Protein AF-A0A060YUI9-F1 (afdb_monomer)

Mean predicted aligned error: 8.65 Å

Radius of gyration: 22.67 Å; Cα contacts (8 Å, |Δi|>4): 194; chains: 1; bounding box: 74×32×73 Å

Foldseek 3Di:
DPPPVVVVVVVVVVVQVVDDADCDFAAEEEADPVRRVVLVVVCVVVVGGHHYYDYAEADLVSLVVLLVCVVVPVLRSEYQHAPHHYDPVNVVSCVVSVRYYFYDPDSVSSVVVSVVSSVVVVVVVVVVVVVVVVVVVVPPDDDPDPDPDDD

InterPro domains:
  IPR015760 Translation initiation factor IF- 2 [PTHR43381] (8-130)
  IPR023115 Translation initiation factor IF- 2, domain 3 [PF11987] (10-114)
  IPR036925 Translation initiation factor IF-2, domain 3 superfamily [G3DSA:3.40.50.10050] (18-122)
  IPR036925 Translation initiation factor IF-2, domain 3 superfamily [SSF52156] (9-128)

Organism: Oncorhynchus mykiss (NCBI:txid8022)

Nearest PDB structures (foldseek):
  8pj5-assembly1_0  TM=8.558E-01  e=1.266E-19  Homo sapiens
  4n3s-assembly1_A  TM=8.940E-01  e=2.303E-14  Saccharomyces cerevisiae S288C
  3wbk-assembly1_A  TM=8.991E-01  e=5.051E-14  Saccharomyces cerevisiae S288C
  4ncl-assembly1_A  TM=8.949E-01  e=4.104E-13  Thermochaetoides thermophila DSM 1495
  4ncf-assembly2_B  TM=8.949E-01  e=1.537E-13  Saccharomyces cerevisiae S288C

Secondary structure (DSSP, 8-state):
---HHHHHHHHHHHHHHHSPPPSS-EEEEESSHHHHHHHHHHHHHTT--EEEEEESSB-HHHHHHHHTHHHH-GGG-EEEEES-PBPHHHHHHHHHHTPEEEEESSHHHHHHHHHHHHHHHHHHHHHHHHHHHHHHHHT--SSSS--S---

Structure (mmCIF, N/CA/C/O backbone):
data_AF-A0A060YUI9-F1
#
_entry.id   AF-A0A060YUI9-F1
#
loop_
_atom_site.group_PDB
_atom_site.id
_atom_site.type_symbol
_atom_site.label_atom_id
_atom_site.label_alt_id
_atom_site.label_comp_id
_atom_site.label_asym_id
_atom_site.label_entity_id
_atom_site.label_seq_id
_atom_site.pdbx_PDB_ins_code
_atom_site.Cartn_x
_atom_site.Cartn_y
_atom_site.Cartn_z
_atom_site.occupancy
_atom_site.B_iso_or_equiv
_atom_site.auth_seq_id
_atom_site.auth_comp_id
_atom_site.auth_asym_id
_atom_site.auth_atom_id
_atom_site.pdbx_PDB_model_num
AT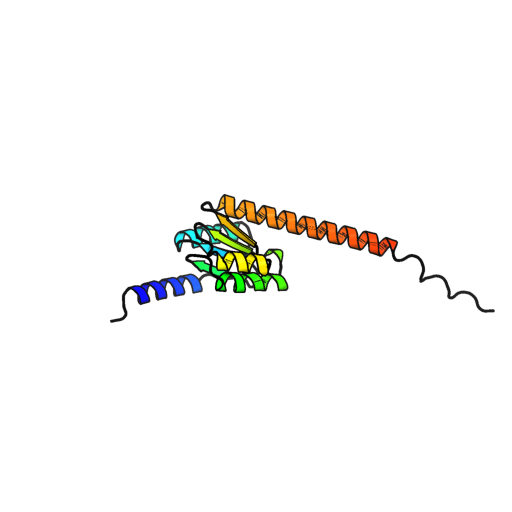OM 1 N N . MET A 1 1 ? 35.613 0.227 -7.812 1.00 56.69 1 MET A N 1
ATOM 2 C CA . MET A 1 1 ? 34.525 0.555 -8.752 1.00 56.69 1 MET A CA 1
ATOM 3 C C . MET A 1 1 ? 33.252 0.011 -8.135 1.00 56.69 1 MET A C 1
ATOM 5 O O . MET A 1 1 ? 33.157 -1.197 -7.973 1.00 56.69 1 MET A O 1
ATOM 9 N N . ILE A 1 2 ? 32.375 0.884 -7.645 1.00 60.09 2 ILE A N 1
ATOM 10 C CA . ILE A 1 2 ? 31.064 0.469 -7.127 1.00 60.09 2 ILE A CA 1
ATOM 11 C C . ILE A 1 2 ? 30.236 0.080 -8.365 1.00 60.09 2 ILE A C 1
ATOM 13 O O . ILE A 1 2 ? 30.319 0.794 -9.367 1.00 60.09 2 ILE A O 1
ATOM 17 N N . PRO A 1 3 ? 29.541 -1.066 -8.383 1.00 76.12 3 PRO A N 1
ATOM 18 C CA . PRO A 1 3 ? 28.756 -1.460 -9.547 1.00 76.12 3 PRO A CA 1
ATOM 19 C C . PRO A 1 3 ? 27.631 -0.444 -9.796 1.00 76.12 3 PRO A C 1
ATOM 21 O O . PRO A 1 3 ? 26.986 0.018 -8.862 1.00 76.12 3 PRO A O 1
ATOM 24 N N . LEU A 1 4 ? 27.376 -0.124 -11.068 1.00 74.81 4 LEU A N 1
ATOM 25 C CA . LEU A 1 4 ? 26.399 0.887 -11.513 1.00 74.81 4 LEU A CA 1
ATOM 26 C C . LEU A 1 4 ? 24.990 0.701 -10.908 1.00 74.81 4 LEU A C 1
ATOM 28 O O . LEU A 1 4 ? 24.259 1.667 -10.711 1.00 74.81 4 LEU A O 1
ATOM 32 N N . GLN A 1 5 ? 24.615 -0.540 -10.583 1.00 77.56 5 GLN A N 1
ATOM 33 C CA . GLN A 1 5 ? 23.334 -0.850 -9.943 1.00 77.56 5 GLN A CA 1
ATOM 34 C C . GLN A 1 5 ? 23.237 -0.314 -8.506 1.00 77.56 5 GLN A C 1
ATOM 36 O O . GLN A 1 5 ? 22.171 0.147 -8.107 1.00 77.56 5 GLN A O 1
ATOM 41 N N . ASP A 1 6 ? 24.327 -0.331 -7.737 1.00 83.19 6 ASP A N 1
ATOM 42 C CA . ASP A 1 6 ? 24.336 0.176 -6.359 1.00 83.19 6 ASP A CA 1
ATOM 43 C C . ASP A 1 6 ? 24.175 1.701 -6.311 1.00 83.19 6 ASP A C 1
ATOM 45 O O . ASP A 1 6 ? 23.524 2.228 -5.408 1.00 83.19 6 ASP A O 1
ATOM 49 N N . GLU A 1 7 ? 24.718 2.413 -7.302 1.00 84.62 7 GLU A N 1
ATOM 50 C CA . GLU A 1 7 ? 24.577 3.867 -7.416 1.00 84.62 7 GLU A CA 1
ATOM 51 C C . GLU A 1 7 ? 23.124 4.257 -7.714 1.00 84.62 7 GLU A C 1
ATOM 53 O O . GLU A 1 7 ? 22.532 5.033 -6.963 1.00 84.62 7 GLU A O 1
ATOM 58 N N . LEU A 1 8 ? 22.498 3.592 -8.690 1.00 85.31 8 LEU A N 1
ATOM 59 C CA . LEU A 1 8 ? 21.089 3.802 -9.029 1.00 85.31 8 LEU A CA 1
ATOM 60 C C . LEU A 1 8 ? 20.145 3.492 -7.854 1.00 85.31 8 LEU A C 1
ATOM 62 O O . LEU A 1 8 ? 19.214 4.246 -7.569 1.00 85.31 8 LEU A O 1
ATOM 66 N N . VAL A 1 9 ? 20.380 2.385 -7.141 1.00 85.62 9 VAL A N 1
ATOM 67 C CA . VAL A 1 9 ? 19.574 2.014 -5.964 1.00 85.62 9 VAL A CA 1
ATOM 68 C C . VAL A 1 9 ? 19.732 3.043 -4.845 1.00 85.62 9 VAL A C 1
ATOM 70 O O . VAL A 1 9 ? 18.773 3.324 -4.120 1.00 85.62 9 VAL A O 1
ATOM 73 N N . ARG A 1 10 ? 20.930 3.610 -4.681 1.00 87.44 10 ARG A N 1
ATOM 74 C CA . ARG A 1 10 ? 21.195 4.643 -3.680 1.00 87.44 10 ARG A CA 1
ATOM 75 C C . ARG A 1 10 ? 20.468 5.941 -4.011 1.00 87.44 10 ARG A C 1
ATOM 77 O O . ARG A 1 10 ? 19.824 6.484 -3.115 1.00 87.44 10 ARG A O 1
ATOM 84 N N . GLU A 1 11 ? 20.514 6.389 -5.262 1.00 87.75 11 GLU A N 1
ATOM 85 C CA . GLU A 1 11 ? 19.777 7.573 -5.714 1.00 87.75 11 GLU A CA 1
ATOM 86 C C . GLU A 1 11 ? 18.268 7.390 -5.534 1.00 87.75 11 GLU A C 1
ATOM 88 O O . GLU A 1 11 ? 17.610 8.238 -4.934 1.00 87.75 11 GLU A O 1
ATOM 93 N N . LEU A 1 12 ? 17.726 6.231 -5.929 1.00 87.50 12 LEU A N 1
ATOM 94 C CA . LEU A 1 12 ? 16.308 5.928 -5.740 1.00 87.50 12 LEU A CA 1
ATOM 95 C C . LEU A 1 12 ? 15.900 6.006 -4.262 1.00 87.50 12 LEU A C 1
ATOM 97 O O . LEU A 1 12 ? 14.894 6.626 -3.922 1.00 87.50 12 LEU A O 1
ATOM 101 N N . LYS A 1 13 ? 16.697 5.414 -3.364 1.00 87.19 13 LYS A N 1
ATOM 102 C CA . LYS A 1 13 ? 16.447 5.483 -1.916 1.00 87.19 13 LYS A CA 1
ATOM 103 C C . LYS A 1 13 ? 16.502 6.913 -1.387 1.00 87.19 13 LYS A C 1
ATOM 105 O O . LYS A 1 13 ? 15.697 7.263 -0.530 1.00 87.19 13 LYS A O 1
ATOM 110 N N . GLN A 1 14 ? 17.438 7.732 -1.866 1.00 89.94 14 GLN A N 1
ATOM 111 C CA . GLN A 1 14 ? 17.522 9.139 -1.469 1.00 89.94 14 GLN A CA 1
ATOM 112 C C . GLN A 1 14 ? 16.274 9.913 -1.894 1.00 89.94 14 GLN A C 1
ATOM 114 O O . GLN A 1 14 ? 15.724 10.650 -1.077 1.00 89.94 14 GLN A O 1
ATOM 119 N N . THR A 1 15 ? 15.784 9.685 -3.114 1.00 89.50 15 THR A N 1
ATOM 120 C CA . THR A 1 15 ? 14.545 10.300 -3.597 1.00 89.50 15 THR A CA 1
ATOM 121 C C . THR A 1 15 ? 13.354 9.889 -2.737 1.00 89.50 15 THR A C 1
ATOM 123 O O . THR A 1 15 ? 12.638 10.753 -2.231 1.00 89.50 15 THR A O 1
ATOM 126 N N . LEU A 1 16 ? 13.192 8.588 -2.474 1.00 89.50 16 LEU A N 1
ATOM 127 C CA . LEU A 1 16 ? 12.109 8.076 -1.628 1.00 89.50 16 LEU A CA 1
ATOM 128 C C . LEU A 1 16 ? 12.150 8.649 -0.205 1.00 89.50 16 LEU A C 1
ATOM 130 O O . LEU A 1 16 ? 11.111 8.991 0.347 1.00 89.50 16 LEU A O 1
ATOM 134 N N . ASN A 1 17 ? 13.341 8.818 0.373 1.00 89.94 17 ASN A N 1
ATOM 135 C CA . ASN A 1 17 ? 13.504 9.388 1.712 1.00 89.94 17 ASN A CA 1
ATOM 136 C C . ASN A 1 17 ? 13.195 10.893 1.789 1.00 89.94 17 ASN A C 1
ATOM 138 O O . ASN A 1 17 ? 13.022 11.415 2.888 1.00 89.94 17 ASN A O 1
ATOM 142 N N . SER A 1 18 ? 13.160 11.605 0.659 1.00 92.25 18 SER A N 1
ATOM 143 C CA . SER A 1 18 ? 12.810 13.032 0.638 1.00 92.25 18 SER A CA 1
ATOM 144 C C . SER A 1 18 ? 11.296 13.275 0.668 1.00 92.25 18 SER A C 1
ATOM 146 O O . SER A 1 18 ? 10.848 14.386 0.964 1.00 92.25 18 SER A O 1
ATOM 148 N N . ILE A 1 19 ? 10.505 12.231 0.401 1.00 93.88 19 ILE A N 1
ATOM 149 C CA . ILE A 1 19 ? 9.047 12.278 0.454 1.00 93.88 19 ILE A CA 1
ATOM 150 C C . ILE A 1 19 ? 8.606 12.363 1.917 1.00 93.88 19 ILE A C 1
ATOM 152 O O . ILE A 1 19 ? 8.966 11.535 2.753 1.00 93.88 19 ILE A O 1
ATOM 156 N N . LYS A 1 20 ? 7.807 13.386 2.224 1.00 93.94 20 LYS A N 1
ATOM 157 C CA . LYS A 1 20 ? 7.253 13.597 3.563 1.00 93.94 20 LYS A CA 1
ATOM 158 C C . LYS A 1 20 ? 6.138 12.590 3.814 1.00 93.94 20 LYS A C 1
ATOM 160 O O . LYS A 1 20 ? 5.155 12.580 3.081 1.00 93.94 20 LYS A O 1
ATOM 165 N N . LEU A 1 21 ? 6.311 11.768 4.840 1.00 96.31 21 LEU A N 1
ATOM 166 C CA . LEU A 1 21 ? 5.325 10.792 5.290 1.00 96.31 21 LEU A CA 1
ATOM 167 C C . LEU A 1 21 ? 4.597 11.323 6.523 1.00 96.31 21 LEU A C 1
ATOM 169 O O . LEU A 1 21 ? 5.191 12.023 7.345 1.00 96.31 21 LEU A O 1
ATOM 173 N N . GLU A 1 22 ? 3.334 10.940 6.658 1.00 96.50 22 GLU A N 1
ATOM 174 C CA . GLU A 1 22 ? 2.540 11.219 7.850 1.00 96.50 22 GLU A CA 1
ATOM 175 C C . GLU A 1 22 ? 2.704 10.093 8.881 1.00 96.50 22 GLU A C 1
ATOM 177 O O . GLU A 1 22 ? 3.055 8.964 8.542 1.00 96.50 22 GLU A O 1
ATOM 182 N N . GLU A 1 23 ? 2.408 10.369 10.153 1.00 95.12 23 GLU A N 1
ATOM 183 C CA . GLU A 1 23 ? 2.419 9.334 11.202 1.00 95.12 23 GLU A CA 1
ATOM 184 C C . GLU A 1 23 ? 1.325 8.276 10.974 1.00 95.12 23 GLU A C 1
ATOM 186 O O . GLU A 1 23 ? 1.517 7.093 11.254 1.00 95.12 23 GLU A O 1
ATOM 191 N N . LYS A 1 24 ? 0.172 8.704 10.446 1.00 96.56 24 LYS A N 1
ATOM 192 C CA . LYS A 1 24 ? -0.994 7.855 10.187 1.00 96.56 24 LYS A CA 1
ATOM 193 C C . LYS A 1 24 ? -1.424 7.982 8.742 1.00 96.56 24 LYS A C 1
ATOM 195 O O . LYS A 1 24 ? -1.615 9.092 8.254 1.00 96.56 24 LYS A O 1
ATOM 200 N N . GLY A 1 25 ? -1.645 6.855 8.080 1.00 97.38 25 GLY A N 1
ATOM 201 C CA . GLY A 1 25 ? -2.068 6.852 6.691 1.00 97.38 25 GLY A CA 1
ATOM 202 C C . GLY A 1 25 ? -1.900 5.503 6.023 1.00 97.38 25 GLY A C 1
ATOM 203 O O . GLY A 1 25 ? -1.416 4.544 6.619 1.00 97.38 25 GLY A O 1
ATOM 204 N N . VAL A 1 26 ? -2.314 5.446 4.763 1.00 98.00 26 VAL A N 1
ATOM 205 C CA . VAL A 1 26 ? -2.220 4.233 3.947 1.00 98.00 26 VAL A CA 1
ATOM 206 C C . VAL A 1 26 ? -0.766 3.903 3.605 1.00 98.00 26 VAL A C 1
ATOM 208 O O . VAL A 1 26 ? 0.097 4.787 3.578 1.00 98.00 26 VAL A O 1
ATOM 211 N N . TYR A 1 27 ? -0.498 2.634 3.300 1.00 98.44 27 TYR A N 1
ATOM 212 C CA . TYR A 1 27 ? 0.764 2.216 2.693 1.00 98.44 27 TYR A CA 1
ATOM 213 C C . TYR A 1 27 ? 0.624 2.210 1.168 1.00 98.44 27 TYR A C 1
ATOM 215 O O . TYR A 1 27 ? -0.352 1.673 0.648 1.00 98.44 27 TYR A O 1
ATOM 223 N N . VAL A 1 28 ? 1.574 2.786 0.438 1.00 98.44 28 VAL A N 1
ATOM 224 C CA . VAL A 1 28 ? 1.494 2.951 -1.021 1.00 98.44 28 VAL A CA 1
ATOM 225 C C . VAL A 1 28 ? 2.606 2.176 -1.712 1.00 98.44 28 VAL A C 1
ATOM 227 O O . VAL A 1 28 ? 3.767 2.272 -1.324 1.00 98.44 28 VAL A O 1
ATOM 230 N N . GLN A 1 29 ? 2.250 1.448 -2.766 1.00 98.19 29 GLN A N 1
ATOM 231 C CA . GLN A 1 29 ? 3.184 0.697 -3.588 1.00 98.19 29 GLN A CA 1
ATOM 232 C C . GLN A 1 29 ? 2.954 0.970 -5.069 1.00 98.19 29 GLN A C 1
ATOM 234 O O . GLN A 1 29 ? 1.809 0.989 -5.513 1.00 98.19 29 GLN A O 1
ATOM 239 N N . ALA A 1 30 ? 4.031 1.175 -5.829 1.00 98.12 30 ALA A N 1
ATOM 240 C CA . ALA A 1 30 ? 3.952 1.460 -7.260 1.00 98.12 30 ALA A CA 1
ATOM 241 C C . ALA A 1 30 ? 5.073 0.785 -8.064 1.00 98.12 30 ALA A C 1
ATOM 243 O O . ALA A 1 30 ? 6.106 0.405 -7.509 1.00 98.12 30 ALA A O 1
ATOM 244 N N . SER A 1 31 ? 4.883 0.638 -9.377 1.00 97.00 31 SER A N 1
ATOM 245 C CA . SER A 1 31 ? 5.843 -0.035 -10.266 1.00 97.00 31 SER A CA 1
ATOM 246 C C . SER A 1 31 ? 7.098 0.790 -10.535 1.00 97.00 31 SER A C 1
ATOM 248 O O . SER A 1 31 ? 8.197 0.246 -10.643 1.00 97.00 31 SER A O 1
ATOM 250 N N . THR A 1 32 ? 6.947 2.111 -10.610 1.00 95.62 32 THR A N 1
ATOM 251 C CA . THR A 1 32 ? 8.016 3.066 -10.919 1.00 95.62 32 THR A CA 1
ATOM 252 C C . THR A 1 32 ? 7.930 4.319 -10.047 1.00 95.62 32 THR A C 1
ATOM 254 O O . THR A 1 32 ? 6.912 4.589 -9.402 1.00 95.62 32 THR A O 1
ATOM 257 N N . LEU A 1 33 ? 8.990 5.131 -10.057 1.00 94.38 33 LEU A N 1
ATOM 258 C CA . LEU A 1 33 ? 9.005 6.412 -9.351 1.00 94.38 33 LEU A CA 1
ATOM 259 C C . LEU A 1 33 ? 7.939 7.378 -9.892 1.00 94.38 33 LEU A C 1
ATOM 261 O O . LEU A 1 33 ? 7.170 7.917 -9.107 1.00 94.38 33 LEU A O 1
ATOM 265 N N . GLY A 1 34 ? 7.817 7.523 -11.215 1.00 94.50 34 GLY A N 1
ATOM 266 C CA . GLY A 1 34 ? 6.827 8.432 -11.806 1.00 94.50 34 GLY A CA 1
ATOM 267 C C . GLY A 1 34 ? 5.382 8.030 -11.489 1.00 94.50 34 GLY A C 1
ATOM 268 O O . GLY A 1 34 ? 4.548 8.879 -11.180 1.00 94.50 34 GLY A O 1
ATOM 269 N N . SER A 1 35 ? 5.086 6.725 -11.481 1.00 95.75 35 SER A N 1
ATOM 270 C CA . SER A 1 35 ? 3.778 6.220 -11.041 1.00 95.75 35 SER A CA 1
ATOM 271 C C . SER A 1 35 ? 3.516 6.454 -9.552 1.00 95.75 35 SER A C 1
ATOM 273 O O . SER A 1 35 ? 2.381 6.729 -9.167 1.00 95.75 35 SER A O 1
ATOM 275 N N . LEU A 1 36 ? 4.560 6.360 -8.719 1.00 96.94 36 LEU A N 1
ATOM 276 C CA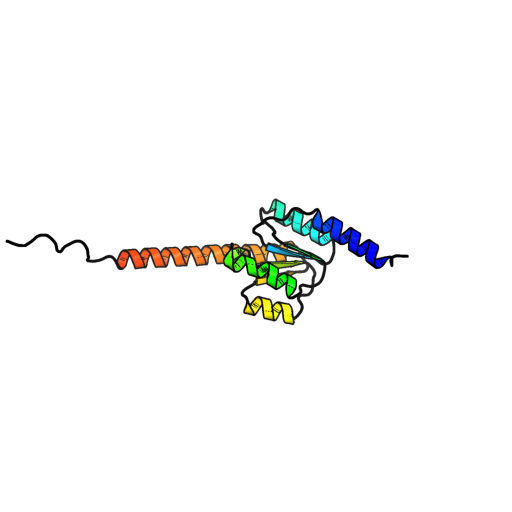 . LEU A 1 36 ? 4.457 6.644 -7.293 1.00 96.94 36 LEU A CA 1
ATOM 277 C C . LEU A 1 36 ? 4.138 8.123 -7.073 1.00 96.94 36 LEU A C 1
ATOM 279 O O . LEU A 1 36 ? 3.188 8.438 -6.368 1.00 96.94 36 LEU A O 1
ATOM 283 N N . GLU A 1 37 ? 4.883 9.025 -7.711 1.00 95.50 37 GLU A N 1
ATOM 284 C CA . GLU A 1 37 ? 4.679 10.473 -7.605 1.00 95.50 37 GLU A CA 1
ATOM 285 C C . GLU A 1 37 ? 3.268 10.885 -8.035 1.00 95.50 37 GLU A C 1
ATOM 287 O O . GLU A 1 37 ? 2.597 11.623 -7.312 1.00 95.50 37 GLU A O 1
ATOM 292 N N . ALA A 1 38 ? 2.781 10.355 -9.161 1.00 95.88 38 ALA A N 1
ATOM 293 C CA . ALA A 1 38 ? 1.426 10.617 -9.638 1.00 95.88 38 ALA A CA 1
ATOM 294 C C . ALA A 1 38 ? 0.357 10.166 -8.628 1.00 95.88 38 ALA A C 1
ATOM 296 O O . ALA A 1 38 ? -0.592 10.905 -8.351 1.00 95.88 38 ALA A O 1
ATOM 297 N N . LEU A 1 39 ? 0.520 8.974 -8.045 1.00 97.31 39 LEU A N 1
ATOM 298 C CA . LEU A 1 39 ? -0.399 8.462 -7.031 1.00 97.31 39 LEU A CA 1
ATOM 299 C C . LEU A 1 39 ? -0.342 9.287 -5.739 1.00 97.31 39 LEU A C 1
ATOM 301 O O . LEU A 1 39 ? -1.386 9.639 -5.194 1.00 97.31 39 LEU A O 1
ATOM 305 N N . LEU A 1 40 ? 0.851 9.633 -5.254 1.00 97.25 40 LEU A N 1
ATOM 306 C CA . LEU A 1 40 ? 1.012 10.433 -4.037 1.00 97.25 40 LEU A CA 1
ATOM 307 C C . LEU A 1 40 ? 0.432 11.840 -4.194 1.00 97.25 40 LEU A C 1
ATOM 309 O O . LEU A 1 40 ? -0.219 12.336 -3.272 1.00 97.25 40 LEU A O 1
ATOM 313 N N . GLU A 1 41 ? 0.608 12.467 -5.358 1.00 96.19 41 GLU A N 1
ATOM 314 C CA . GLU A 1 41 ? 0.004 13.765 -5.653 1.00 96.19 41 GLU A CA 1
ATOM 315 C C . GLU A 1 41 ? -1.525 13.679 -5.650 1.00 96.19 41 GLU A C 1
ATOM 317 O O . GLU A 1 41 ? -2.204 14.502 -5.029 1.00 96.19 41 GLU A O 1
ATOM 322 N N . PHE A 1 42 ? -2.077 12.633 -6.266 1.00 96.06 42 PHE A N 1
ATOM 323 C CA . PHE A 1 42 ? -3.513 12.390 -6.271 1.00 96.06 42 PHE A CA 1
ATOM 324 C C . PHE A 1 42 ? -4.079 12.184 -4.852 1.00 96.06 42 PHE A C 1
ATOM 326 O O . PHE A 1 42 ? -5.101 12.780 -4.492 1.00 96.06 42 PHE A O 1
ATOM 333 N N . LEU A 1 43 ? -3.402 11.387 -4.016 1.00 96.44 43 LEU A N 1
ATOM 334 C CA . LEU A 1 43 ? -3.789 11.163 -2.618 1.00 96.44 43 LEU A CA 1
ATOM 335 C C . LEU A 1 43 ? -3.718 12.455 -1.796 1.00 96.44 43 LEU A C 1
ATOM 337 O O . LEU A 1 43 ? -4.628 12.735 -1.013 1.00 96.44 43 LEU A O 1
ATOM 341 N N . ARG A 1 44 ? -2.690 13.281 -2.022 1.00 95.62 44 ARG A N 1
ATOM 342 C CA . ARG A 1 44 ? -2.512 14.578 -1.357 1.00 95.62 44 ARG A CA 1
ATOM 343 C C . ARG A 1 44 ? -3.662 15.537 -1.662 1.00 95.62 44 ARG A C 1
ATOM 345 O O . ARG A 1 44 ? -4.248 16.094 -0.734 1.00 95.62 44 ARG A O 1
ATOM 352 N N . VAL A 1 45 ? -4.027 15.693 -2.937 1.00 96.25 45 VAL A N 1
ATOM 353 C CA . VAL A 1 45 ? -5.180 16.515 -3.361 1.00 96.25 45 VAL A CA 1
ATOM 354 C C . VAL A 1 45 ? -6.484 15.978 -2.764 1.00 96.25 45 VAL A C 1
ATOM 356 O O . VAL A 1 45 ? -7.324 16.749 -2.295 1.00 96.25 45 VAL A O 1
ATOM 359 N N . SER A 1 46 ? -6.615 14.653 -2.697 1.00 94.69 46 SER A N 1
ATOM 360 C CA . SER A 1 46 ? -7.775 13.956 -2.132 1.00 94.69 46 SER A CA 1
ATOM 361 C C . SER A 1 46 ? -7.794 13.904 -0.597 1.00 94.69 46 SER A C 1
ATOM 363 O O . SER A 1 46 ? -8.708 13.319 -0.016 1.00 94.69 46 SER A O 1
ATOM 365 N N . LYS A 1 47 ? -6.814 14.524 0.078 1.00 94.94 47 LYS A N 1
ATOM 366 C CA . LYS A 1 47 ? -6.670 14.552 1.546 1.00 94.94 47 LYS A CA 1
ATOM 367 C C . LYS A 1 47 ? -6.606 13.157 2.179 1.00 94.94 47 LYS A C 1
ATOM 369 O O . LYS A 1 47 ? -7.129 12.934 3.272 1.00 94.94 47 LYS A O 1
ATOM 374 N N . VAL A 1 48 ? -5.966 12.214 1.492 1.00 95.75 48 VAL A N 1
ATOM 375 C CA . VAL A 1 48 ? -5.665 10.883 2.020 1.00 95.75 48 VAL A CA 1
ATOM 376 C C . VAL A 1 48 ? -4.206 10.861 2.472 1.00 95.75 48 VAL A C 1
ATOM 378 O O . VAL A 1 48 ? -3.317 10.984 1.629 1.00 95.75 48 VAL A O 1
ATOM 381 N N . PRO A 1 49 ? -3.937 10.721 3.781 1.00 97.06 49 PRO A N 1
ATOM 382 C CA . PRO A 1 49 ? -2.571 10.668 4.271 1.00 97.06 49 PRO A CA 1
ATOM 383 C C . PRO A 1 49 ? -1.941 9.306 3.962 1.00 97.06 49 PRO A C 1
ATOM 385 O O . PRO A 1 49 ? -2.627 8.279 3.920 1.00 97.06 49 PRO A O 1
ATOM 388 N N . TYR A 1 50 ? -0.624 9.295 3.782 1.00 97.56 50 TYR A N 1
ATOM 389 C CA . TYR A 1 50 ? 0.173 8.094 3.549 1.00 97.56 50 TYR A CA 1
ATOM 390 C C . TYR A 1 50 ? 1.330 8.036 4.552 1.00 97.56 50 TYR A C 1
ATOM 392 O O . TYR A 1 50 ? 2.041 9.021 4.754 1.00 97.56 50 TYR A O 1
ATOM 400 N N . ALA A 1 51 ? 1.501 6.877 5.188 1.00 96.94 51 ALA A N 1
ATOM 401 C CA . ALA A 1 51 ? 2.493 6.657 6.249 1.00 96.94 51 ALA A CA 1
ATOM 402 C C . ALA A 1 51 ? 3.660 5.765 5.805 1.00 96.94 51 ALA A C 1
ATOM 404 O O . ALA A 1 51 ? 4.658 5.607 6.507 1.00 96.94 51 ALA A O 1
ATOM 405 N N . GLY A 1 52 ? 3.560 5.174 4.616 1.00 97.25 52 GLY A N 1
ATOM 406 C CA . GLY A 1 52 ? 4.619 4.362 4.046 1.00 97.25 52 GLY A CA 1
ATOM 407 C C . GLY A 1 52 ? 4.508 4.293 2.537 1.00 97.25 52 GLY A C 1
ATOM 408 O O . GLY A 1 52 ? 3.410 4.276 1.987 1.00 97.25 52 GLY A O 1
ATOM 409 N N . ILE A 1 53 ? 5.663 4.262 1.882 1.00 97.69 53 ILE A N 1
ATOM 410 C CA . ILE A 1 53 ? 5.785 4.160 0.432 1.00 97.69 53 ILE A CA 1
ATOM 411 C C . ILE A 1 53 ? 6.918 3.200 0.093 1.00 97.69 53 ILE A C 1
ATOM 413 O O . ILE A 1 53 ? 7.906 3.135 0.836 1.00 97.69 53 ILE A O 1
ATOM 417 N N . ASN A 1 54 ? 6.808 2.488 -1.022 1.00 96.88 54 ASN A N 1
ATOM 418 C CA . ASN A 1 54 ? 7.900 1.711 -1.595 1.00 96.88 54 ASN A CA 1
ATOM 419 C C . ASN A 1 54 ? 7.633 1.472 -3.111 1.00 96.88 54 ASN A C 1
ATOM 421 O O . ASN A 1 54 ? 6.592 1.861 -3.651 1.00 96.88 54 ASN A O 1
ATOM 425 N N . ILE A 1 55 ? 8.611 0.918 -3.832 1.00 96.06 55 ILE A N 1
ATOM 426 C CA . ILE A 1 55 ? 8.526 0.618 -5.271 1.00 96.06 55 ILE A CA 1
ATOM 427 C C . ILE A 1 55 ? 8.767 -0.878 -5.490 1.00 96.06 55 ILE A C 1
ATOM 429 O O . ILE A 1 55 ? 9.636 -1.480 -4.855 1.00 96.06 55 ILE A O 1
ATOM 433 N N . GLY A 1 56 ? 8.012 -1.469 -6.416 1.00 96.12 56 GLY A N 1
ATOM 434 C CA . GLY A 1 56 ? 8.072 -2.889 -6.764 1.00 96.12 56 GLY A CA 1
ATOM 435 C C . GLY A 1 56 ? 6.973 -3.724 -6.095 1.00 96.12 56 GLY A C 1
ATOM 436 O O . GLY A 1 56 ? 6.041 -3.164 -5.523 1.00 96.12 56 GLY A O 1
ATOM 437 N N . PRO A 1 57 ? 7.049 -5.065 -6.159 1.00 97.75 57 PRO A N 1
ATOM 438 C CA . PRO A 1 57 ? 6.015 -5.943 -5.615 1.00 97.75 57 PRO A CA 1
ATOM 439 C C . PRO A 1 57 ? 5.735 -5.695 -4.129 1.00 97.75 57 PRO A C 1
ATOM 441 O O . PRO A 1 57 ? 6.614 -5.245 -3.386 1.00 97.75 57 PRO A O 1
ATOM 444 N N . VAL A 1 58 ? 4.521 -6.016 -3.686 1.00 98.38 58 VAL A N 1
ATOM 445 C CA . VAL A 1 58 ? 4.174 -6.004 -2.260 1.00 98.38 58 VAL A CA 1
ATOM 446 C C . VAL A 1 58 ? 4.767 -7.242 -1.597 1.00 98.38 58 VAL A C 1
ATOM 448 O O . VAL A 1 58 ? 4.483 -8.365 -2.013 1.00 98.38 58 VAL A O 1
ATOM 451 N N . HIS A 1 59 ? 5.559 -7.022 -0.548 1.00 98.12 59 HIS A N 1
ATOM 452 C CA . HIS A 1 59 ? 6.183 -8.067 0.256 1.00 98.12 59 HIS A CA 1
ATOM 453 C C . HIS A 1 59 ? 5.639 -8.061 1.693 1.00 98.12 59 HIS A C 1
ATOM 455 O O . HIS A 1 59 ? 5.126 -7.057 2.188 1.00 98.12 59 HIS A O 1
ATOM 461 N N . LYS A 1 60 ? 5.879 -9.147 2.436 1.00 97.94 60 LYS A N 1
ATOM 462 C CA . LYS A 1 60 ? 5.517 -9.284 3.861 1.00 97.94 60 LYS A CA 1
ATOM 463 C C . LYS A 1 60 ? 5.952 -8.105 4.732 1.00 97.94 60 LYS A C 1
ATOM 465 O O . LYS A 1 60 ? 5.210 -7.678 5.606 1.00 97.94 60 LYS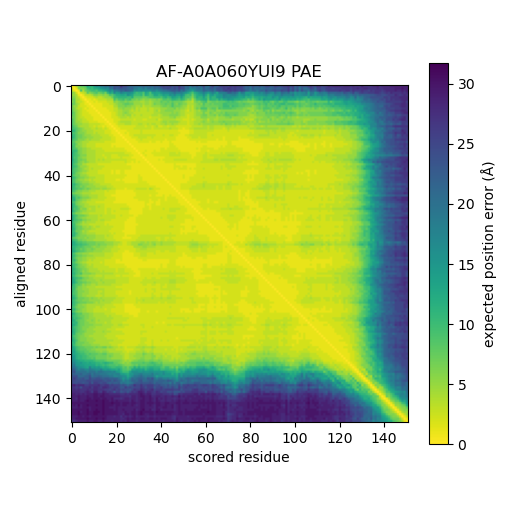 A O 1
ATOM 470 N N . LYS A 1 61 ? 7.139 -7.539 4.490 1.00 97.62 61 LYS A N 1
ATOM 471 C CA . LYS A 1 61 ? 7.635 -6.362 5.230 1.00 97.62 61 LYS A CA 1
ATOM 472 C C . LYS A 1 61 ? 6.733 -5.133 5.063 1.00 97.62 61 LYS A C 1
ATOM 474 O O . LYS A 1 61 ? 6.642 -4.323 5.979 1.00 97.62 61 LYS A O 1
ATOM 479 N N . ASP A 1 62 ? 6.102 -4.989 3.901 1.00 97.94 62 ASP A N 1
ATOM 480 C CA . ASP A 1 62 ? 5.214 -3.875 3.582 1.00 97.94 62 ASP A CA 1
ATOM 481 C C . ASP A 1 62 ? 3.869 -4.094 4.301 1.00 97.94 62 ASP A C 1
ATOM 483 O O . ASP A 1 62 ? 3.351 -3.181 4.942 1.00 97.94 62 ASP A O 1
ATOM 487 N N . VAL A 1 63 ? 3.387 -5.345 4.335 1.00 98.38 63 VAL A N 1
ATOM 488 C CA . VAL A 1 63 ? 2.213 -5.774 5.120 1.00 98.38 63 VAL A CA 1
ATOM 489 C C . VAL A 1 63 ? 2.404 -5.548 6.617 1.00 98.38 63 VAL A C 1
ATOM 491 O O . VAL A 1 63 ? 1.533 -4.965 7.254 1.00 98.38 63 VAL A O 1
ATOM 494 N N . MET A 1 64 ? 3.557 -5.928 7.170 1.00 97.62 64 MET A N 1
ATOM 495 C CA . MET A 1 64 ? 3.881 -5.715 8.587 1.00 97.62 64 MET A CA 1
ATOM 496 C C . MET A 1 64 ? 3.917 -4.231 8.968 1.00 97.62 64 MET A C 1
ATOM 498 O O . MET A 1 64 ? 3.568 -3.861 10.084 1.00 97.62 64 MET A O 1
ATOM 502 N N . LYS A 1 65 ? 4.345 -3.355 8.053 1.00 97.19 65 LYS A N 1
ATOM 503 C CA . LYS A 1 65 ? 4.290 -1.908 8.291 1.00 97.19 65 LYS A CA 1
ATOM 504 C C . LYS A 1 65 ? 2.852 -1.407 8.252 1.00 97.19 65 LYS A C 1
ATOM 506 O O . LYS A 1 65 ? 2.447 -0.680 9.153 1.00 97.19 65 LYS A O 1
ATOM 511 N N . ALA A 1 66 ? 2.074 -1.826 7.256 1.00 98.06 66 ALA A N 1
ATOM 512 C CA . ALA A 1 66 ? 0.668 -1.449 7.134 1.00 98.06 66 ALA A CA 1
ATOM 513 C C . ALA A 1 66 ? -0.189 -1.953 8.312 1.00 98.06 66 ALA A C 1
ATOM 515 O O . ALA A 1 66 ? -1.103 -1.252 8.742 1.00 98.06 66 ALA A O 1
ATOM 516 N N . SER A 1 67 ? 0.123 -3.123 8.882 1.00 97.81 67 SER A N 1
ATOM 517 C CA . SER A 1 67 ? -0.624 -3.691 10.011 1.00 97.81 67 SER A CA 1
ATOM 518 C C . SER A 1 67 ? -0.522 -2.864 11.287 1.00 97.81 67 SER A C 1
ATOM 520 O O . SER A 1 67 ? -1.436 -2.916 12.100 1.00 97.81 67 SER A O 1
ATOM 522 N N . THR A 1 68 ? 0.527 -2.055 11.461 1.00 96.69 68 THR A N 1
ATOM 523 C CA . THR A 1 68 ? 0.630 -1.145 12.619 1.00 96.69 68 THR A CA 1
ATOM 524 C C . THR A 1 68 ? -0.559 -0.182 12.708 1.00 96.69 68 THR A C 1
ATOM 526 O O . THR A 1 68 ? -0.992 0.182 13.799 1.00 96.69 68 THR A O 1
ATOM 529 N N . MET A 1 69 ? -1.172 0.173 11.572 1.00 97.00 69 MET A N 1
ATOM 530 C CA . MET A 1 69 ? -2.356 1.033 11.555 1.00 97.00 69 MET A CA 1
ATOM 531 C C . MET A 1 69 ? -3.586 0.380 12.195 1.00 97.00 69 MET A C 1
ATOM 533 O O . MET A 1 69 ? -4.492 1.105 12.590 1.00 97.00 69 MET A O 1
ATOM 537 N N . LEU A 1 70 ? -3.627 -0.946 12.373 1.00 95.00 70 LEU A N 1
ATOM 538 C CA . LEU A 1 70 ? -4.729 -1.623 13.072 1.00 95.00 70 LEU A CA 1
ATOM 539 C C . LEU A 1 70 ? -4.885 -1.136 14.516 1.00 95.00 70 LEU A C 1
ATOM 541 O O . LEU A 1 70 ? -6.003 -1.063 15.016 1.00 95.00 70 LEU A O 1
ATOM 545 N N . GLU A 1 71 ? -3.784 -0.773 15.173 1.00 92.50 71 GLU A N 1
ATOM 546 C CA . GLU A 1 71 ? -3.796 -0.261 16.547 1.00 92.50 71 GLU A CA 1
ATOM 547 C C . GLU A 1 71 ? -3.940 1.270 16.593 1.00 92.50 71 GLU A C 1
ATOM 549 O O . GLU A 1 71 ? -4.492 1.817 17.548 1.00 92.50 71 GLU A O 1
ATOM 554 N N . HIS A 1 72 ? -3.477 1.980 15.558 1.00 91.88 72 HIS A N 1
ATOM 555 C CA . HIS A 1 72 ? -3.439 3.448 15.540 1.00 91.88 72 HIS A CA 1
ATOM 556 C C . HIS A 1 72 ? -4.669 4.117 14.913 1.00 91.88 72 HIS A C 1
ATOM 558 O O . HIS A 1 72 ? -5.137 5.142 15.426 1.00 91.88 72 HIS A O 1
ATOM 564 N N . ASP A 1 73 ? -5.129 3.602 13.774 1.00 92.81 73 ASP A N 1
ATOM 565 C CA . ASP A 1 73 ? -6.330 4.025 13.050 1.00 92.81 73 ASP A CA 1
ATOM 566 C C . ASP A 1 73 ? -6.717 2.939 12.015 1.00 92.81 73 ASP A C 1
ATOM 568 O O . ASP A 1 73 ? -6.231 2.961 10.877 1.00 92.81 73 ASP A O 1
ATOM 572 N N . PRO A 1 74 ? -7.587 1.975 12.382 1.00 93.19 74 PRO A N 1
ATOM 573 C CA . PRO A 1 74 ? -7.831 0.774 11.577 1.00 93.19 74 PRO A CA 1
ATOM 574 C C . PRO A 1 74 ? -8.355 1.047 10.161 1.00 93.19 74 PRO A C 1
ATOM 576 O O . PRO A 1 74 ? -8.218 0.205 9.274 1.00 93.19 74 PRO A O 1
ATOM 579 N N . GLN A 1 75 ? -8.931 2.229 9.907 1.00 93.19 75 GLN A N 1
ATOM 580 C CA . GLN A 1 75 ? -9.377 2.606 8.563 1.00 93.19 75 GLN A CA 1
ATOM 581 C C . GLN A 1 75 ? -8.209 2.736 7.567 1.00 93.19 75 GLN A C 1
ATOM 583 O O . GLN A 1 75 ? -8.431 2.676 6.359 1.00 93.19 75 GLN A O 1
ATOM 588 N N . TYR A 1 76 ? -6.984 2.928 8.069 1.00 96.62 76 TYR A N 1
ATOM 589 C CA . TYR A 1 76 ? -5.757 3.064 7.287 1.00 96.62 76 TYR A CA 1
ATOM 590 C C . TYR A 1 76 ? -4.889 1.803 7.286 1.00 96.62 76 TYR A C 1
ATOM 592 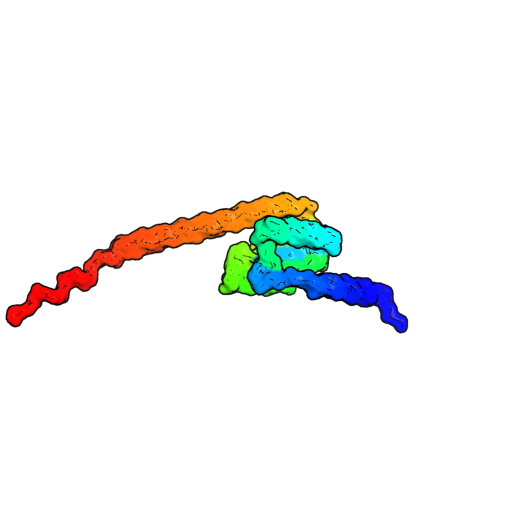O O . TYR A 1 76 ? -3.811 1.822 6.694 1.00 96.62 76 TYR A O 1
ATOM 600 N N . ALA A 1 77 ? -5.351 0.697 7.882 1.00 97.50 77 ALA A N 1
ATOM 601 C CA . ALA A 1 77 ? -4.711 -0.617 7.780 1.00 97.50 77 ALA A CA 1
ATOM 602 C C . ALA A 1 77 ? -4.885 -1.213 6.371 1.00 97.50 77 ALA A C 1
ATOM 604 O O . ALA A 1 77 ? -5.528 -2.244 6.162 1.00 97.50 77 ALA A O 1
ATOM 605 N N . THR A 1 78 ? -4.348 -0.507 5.378 1.00 98.06 78 THR A N 1
ATOM 606 C CA . THR A 1 78 ? -4.570 -0.759 3.959 1.00 98.06 78 THR A CA 1
ATOM 607 C C . THR A 1 78 ? -3.307 -0.528 3.140 1.00 98.06 78 THR A C 1
ATOM 609 O O . THR A 1 78 ? -2.560 0.417 3.407 1.00 98.06 78 THR A O 1
ATOM 612 N N . ILE A 1 79 ? -3.128 -1.328 2.090 1.00 98.62 79 ILE A N 1
ATOM 613 C CA . ILE A 1 79 ? -2.088 -1.147 1.073 1.00 98.62 79 ILE A CA 1
ATOM 614 C C . ILE A 1 79 ? -2.746 -0.759 -0.253 1.00 98.62 79 ILE A C 1
ATOM 616 O O . ILE A 1 79 ? -3.654 -1.450 -0.712 1.00 98.62 79 ILE A O 1
ATOM 620 N N . LEU A 1 80 ? -2.270 0.317 -0.877 1.00 98.56 80 LEU A N 1
ATOM 621 C CA . LEU A 1 80 ? -2.637 0.747 -2.225 1.00 98.56 80 LEU A CA 1
ATOM 622 C C . LEU A 1 80 ? -1.536 0.319 -3.205 1.00 98.56 80 LEU A C 1
ATOM 624 O O . LEU A 1 80 ? -0.489 0.956 -3.274 1.00 98.56 80 LEU A O 1
ATOM 628 N N . ALA A 1 81 ? -1.764 -0.771 -3.934 1.00 98.44 81 ALA A N 1
ATOM 629 C CA . ALA A 1 81 ? -0.819 -1.401 -4.852 1.00 98.44 81 ALA A CA 1
ATOM 630 C C . ALA A 1 81 ? -1.128 -1.030 -6.314 1.00 98.44 81 ALA A C 1
ATOM 632 O O . ALA A 1 81 ? -1.952 -1.661 -6.977 1.00 98.44 81 ALA A O 1
ATOM 633 N N . PHE A 1 82 ? -0.464 0.006 -6.819 1.00 98.50 82 PHE A N 1
ATOM 634 C CA . PHE A 1 82 ? -0.650 0.517 -8.173 1.00 98.50 82 PHE A CA 1
ATOM 635 C C . PHE A 1 82 ? 0.309 -0.142 -9.165 1.00 98.50 82 PHE A C 1
ATOM 637 O O . PHE A 1 82 ? 1.522 0.008 -9.041 1.00 98.50 82 PHE A O 1
ATOM 644 N N . ASP A 1 83 ? -0.239 -0.854 -10.151 1.00 97.62 83 ASP A N 1
ATOM 645 C CA . ASP A 1 83 ? 0.532 -1.503 -11.224 1.00 97.62 83 ASP A CA 1
ATOM 646 C C . ASP A 1 83 ? 1.635 -2.461 -10.707 1.00 97.62 83 ASP A C 1
ATOM 648 O O . ASP A 1 83 ? 2.694 -2.644 -11.300 1.00 97.62 83 ASP A O 1
ATOM 652 N N . VAL A 1 84 ? 1.416 -3.090 -9.548 1.00 97.94 84 VAL A N 1
ATOM 653 C CA . VAL A 1 84 ? 2.375 -4.029 -8.946 1.00 97.94 84 VAL A CA 1
ATOM 654 C C . VAL A 1 84 ? 1.713 -5.328 -8.535 1.00 97.94 84 VAL A C 1
ATOM 656 O O . VAL A 1 84 ? 0.550 -5.374 -8.136 1.00 97.94 84 VAL A O 1
ATOM 659 N N . LYS A 1 85 ? 2.502 -6.401 -8.587 1.00 97.31 85 LYS A N 1
ATOM 660 C CA . LYS A 1 85 ? 2.097 -7.706 -8.074 1.00 97.31 85 LYS A CA 1
ATOM 661 C C . LYS A 1 85 ? 2.107 -7.711 -6.549 1.00 97.31 85 LYS A C 1
ATOM 663 O O . LYS A 1 85 ? 2.973 -7.104 -5.917 1.00 97.31 85 LYS A O 1
ATOM 668 N N . VAL A 1 86 ? 1.175 -8.464 -5.979 1.00 97.94 86 VAL A N 1
ATOM 669 C CA . VAL A 1 86 ? 1.175 -8.833 -4.564 1.00 97.94 86 VAL A CA 1
ATOM 670 C C . VAL A 1 86 ? 1.668 -10.269 -4.477 1.00 97.94 86 VAL A C 1
ATOM 672 O O . VAL A 1 86 ? 1.068 -11.161 -5.079 1.00 97.94 86 VAL A O 1
ATOM 675 N N . GLU A 1 87 ? 2.780 -10.494 -3.780 1.00 97.50 87 GLU A N 1
ATOM 676 C CA . GLU A 1 87 ? 3.289 -11.850 -3.576 1.00 97.50 87 GLU A CA 1
ATOM 677 C C . GLU A 1 87 ? 2.266 -12.682 -2.793 1.00 97.50 87 GLU A C 1
ATOM 679 O O . GLU A 1 87 ? 1.615 -12.185 -1.869 1.00 97.50 87 GLU A O 1
ATOM 684 N N . ARG A 1 88 ? 2.114 -13.963 -3.149 1.00 97.44 88 ARG A N 1
ATOM 685 C CA . ARG A 1 88 ? 1.061 -14.820 -2.572 1.00 97.44 88 ARG A CA 1
ATOM 686 C C . ARG A 1 88 ? 1.161 -14.901 -1.051 1.00 97.44 88 ARG A C 1
ATOM 688 O O . ARG A 1 88 ? 0.167 -14.777 -0.347 1.00 97.44 88 ARG A O 1
ATOM 695 N N . ASP A 1 89 ? 2.381 -15.056 -0.556 1.00 97.44 89 ASP A N 1
ATOM 696 C CA . ASP A 1 89 ? 2.675 -15.153 0.870 1.00 97.44 89 ASP A CA 1
ATOM 697 C C . ASP A 1 89 ? 2.414 -13.841 1.634 1.00 97.44 89 ASP A C 1
ATOM 699 O O . ASP A 1 89 ? 2.242 -13.837 2.853 1.00 97.44 89 ASP A O 1
ATOM 703 N N . SER A 1 90 ? 2.394 -12.724 0.911 1.00 97.94 90 SER A N 1
ATOM 704 C CA . SER A 1 90 ? 2.119 -11.391 1.425 1.00 97.94 90 SER A CA 1
ATOM 705 C C . SER A 1 90 ? 0.615 -11.142 1.460 1.00 97.94 90 SER A C 1
ATOM 707 O O . SER A 1 90 ? 0.125 -10.603 2.448 1.00 97.94 90 SER A O 1
ATOM 709 N N . GLN A 1 91 ? -0.130 -11.618 0.457 1.00 98.25 91 GLN A N 1
ATOM 710 C CA . GLN A 1 91 ? -1.594 -11.627 0.490 1.00 98.25 91 GLN A CA 1
ATOM 711 C C . GLN A 1 91 ? -2.122 -12.489 1.648 1.00 98.25 91 GLN A C 1
ATOM 713 O O . GLN A 1 91 ? -2.919 -12.006 2.444 1.00 98.25 91 GLN A O 1
ATOM 718 N N . GLU A 1 92 ? -1.602 -13.711 1.813 1.00 98.31 92 GLU A N 1
ATOM 719 C CA . GLU A 1 92 ? -1.964 -14.610 2.924 1.00 98.31 92 GLU A CA 1
ATOM 720 C C . GLU A 1 92 ? -1.726 -13.953 4.299 1.00 98.31 92 GLU A C 1
ATOM 722 O O . GLU A 1 92 ? -2.556 -14.046 5.205 1.00 98.31 92 GLU A O 1
ATOM 727 N N . MET A 1 93 ? -0.600 -13.246 4.457 1.00 98.06 93 MET A N 1
ATOM 728 C CA . MET A 1 93 ? -0.299 -12.496 5.679 1.00 98.06 93 MET A CA 1
ATOM 729 C C . MET A 1 93 ? -1.256 -11.318 5.880 1.00 98.06 93 MET A C 1
ATOM 731 O O . MET A 1 93 ? -1.697 -11.081 7.003 1.00 98.06 93 MET A O 1
ATOM 735 N N . ALA A 1 94 ? -1.567 -10.577 4.816 1.00 98.25 94 ALA A N 1
ATOM 736 C CA . ALA A 1 94 ? -2.475 -9.440 4.886 1.00 98.25 94 ALA A CA 1
ATOM 737 C C . ALA A 1 94 ? -3.871 -9.887 5.339 1.00 98.25 94 ALA A C 1
ATOM 739 O O . ALA A 1 94 ? -4.423 -9.307 6.275 1.00 98.25 94 ALA A O 1
ATOM 740 N N . ASP A 1 95 ? -4.374 -10.986 4.772 1.00 97.75 95 ASP A N 1
ATOM 741 C CA . ASP A 1 95 ? -5.649 -11.591 5.155 1.00 97.75 95 ASP A CA 1
ATOM 742 C C . ASP A 1 95 ? -5.635 -12.053 6.623 1.00 97.75 95 ASP A C 1
ATOM 744 O O . ASP A 1 95 ? -6.581 -11.791 7.364 1.00 97.75 95 ASP A O 1
ATOM 748 N N . SER A 1 96 ? -4.540 -12.678 7.075 1.00 97.94 96 SER A N 1
ATOM 749 C CA . SER A 1 96 ? -4.398 -13.144 8.462 1.00 97.94 96 SER A CA 1
ATOM 750 C C . SER A 1 96 ? -4.315 -12.011 9.486 1.00 97.94 96 SER A C 1
ATOM 752 O O . SER A 1 96 ? -4.768 -12.191 10.616 1.00 97.94 96 SER A O 1
ATOM 754 N N . LEU A 1 97 ? -3.691 -10.884 9.139 1.00 97.19 97 LEU A N 1
ATOM 755 C CA . LEU A 1 97 ? -3.538 -9.737 10.039 1.00 97.19 97 LEU A CA 1
ATOM 756 C C . LEU A 1 97 ? -4.734 -8.780 9.972 1.00 97.19 97 LEU A C 1
ATOM 758 O O . LEU A 1 97 ? -4.886 -7.946 10.856 1.00 97.19 97 LEU A O 1
ATOM 762 N N . GLY A 1 98 ? -5.581 -8.884 8.946 1.00 96.19 98 GLY A N 1
ATOM 763 C CA . GLY A 1 98 ? -6.673 -7.941 8.707 1.00 96.19 98 GLY A CA 1
ATOM 764 C C . GLY A 1 98 ? -6.236 -6.664 7.981 1.00 96.19 98 GLY A C 1
ATOM 765 O O . GLY A 1 98 ? -6.916 -5.645 8.070 1.00 96.19 98 GLY A O 1
ATOM 766 N N . VAL A 1 99 ? -5.117 -6.704 7.253 1.00 98.06 99 VAL A N 1
ATOM 767 C CA . VAL A 1 99 ? -4.675 -5.611 6.377 1.00 98.06 99 VAL A CA 1
ATOM 768 C C . VAL A 1 99 ? -5.352 -5.754 5.022 1.00 98.06 99 VAL A C 1
ATOM 770 O O . VAL A 1 99 ? -5.238 -6.786 4.365 1.00 98.06 99 VAL A O 1
ATOM 773 N N . ARG A 1 100 ? -6.030 -4.705 4.553 1.00 97.75 100 ARG A N 1
ATOM 774 C CA . ARG A 1 100 ? -6.715 -4.752 3.256 1.00 97.75 100 ARG A CA 1
ATOM 775 C C . ARG A 1 100 ? -5.811 -4.282 2.122 1.00 97.75 100 ARG A C 1
ATOM 777 O O . ARG A 1 100 ? -5.345 -3.148 2.121 1.00 97.75 100 ARG A O 1
ATOM 784 N N . VAL A 1 101 ? -5.602 -5.132 1.123 1.00 98.31 101 VAL A N 1
ATOM 785 C CA . VAL A 1 101 ? -4.812 -4.792 -0.067 1.00 98.31 101 VAL A CA 1
ATOM 786 C C . VAL A 1 101 ? -5.750 -4.430 -1.214 1.00 98.31 101 VAL A C 1
ATOM 788 O O . VAL A 1 101 ? -6.614 -5.218 -1.591 1.00 98.31 101 VAL A O 1
ATOM 791 N N . PHE A 1 102 ? -5.581 -3.233 -1.769 1.00 98.25 102 PHE A N 1
ATOM 792 C CA . PHE A 1 102 ? -6.228 -2.798 -3.001 1.00 98.25 102 PHE A CA 1
ATOM 793 C C . PHE A 1 102 ? -5.191 -2.822 -4.114 1.00 98.25 102 PHE A C 1
ATOM 795 O O . PHE A 1 102 ? -4.105 -2.278 -3.940 1.00 98.25 102 PHE A O 1
ATOM 802 N N . SER A 1 103 ? -5.517 -3.433 -5.250 1.00 97.62 103 SER A N 1
ATOM 803 C CA . SER A 1 103 ? -4.624 -3.491 -6.405 1.00 97.62 103 SER A CA 1
ATOM 804 C C . SER A 1 103 ? -5.366 -3.092 -7.673 1.00 97.62 103 SER A C 1
ATOM 806 O O . SER A 1 103 ? -6.501 -3.521 -7.884 1.00 97.62 103 SER A O 1
ATOM 808 N N . ALA A 1 104 ? -4.742 -2.244 -8.489 1.00 97.75 104 ALA A N 1
ATOM 809 C CA . ALA A 1 104 ? -5.251 -1.856 -9.799 1.00 97.75 104 ALA A CA 1
ATOM 810 C C . ALA A 1 104 ? -4.134 -1.277 -10.678 1.00 97.75 104 ALA A C 1
ATOM 812 O O . ALA A 1 104 ? -3.159 -0.720 -10.180 1.00 97.75 104 ALA A O 1
ATOM 813 N N . GLU A 1 105 ? -4.331 -1.336 -11.993 1.00 96.88 105 GLU A N 1
ATOM 814 C CA . GLU A 1 105 ? -3.447 -0.728 -13.003 1.00 96.88 105 GLU A CA 1
ATOM 815 C C . GLU A 1 105 ? -3.824 0.737 -13.310 1.00 96.88 105 GLU A C 1
ATOM 817 O O . GLU A 1 105 ? -3.122 1.432 -14.038 1.00 96.88 105 GLU A O 1
ATOM 822 N N . ILE A 1 106 ? -4.941 1.233 -12.756 1.00 96.31 106 ILE A N 1
ATOM 823 C CA . ILE A 1 106 ? -5.463 2.593 -12.979 1.00 96.31 106 ILE A CA 1
ATOM 824 C C . ILE A 1 106 ? -5.737 3.264 -11.626 1.00 96.31 106 ILE A C 1
ATOM 826 O O . ILE A 1 106 ? -6.472 2.718 -10.801 1.00 96.31 106 ILE A O 1
ATOM 830 N N . ILE A 1 107 ? -5.187 4.470 -11.416 1.00 94.56 107 ILE A N 1
ATOM 831 C CA . ILE A 1 107 ? -5.257 5.216 -10.141 1.00 94.56 107 ILE A CA 1
ATOM 832 C C . ILE A 1 107 ? -6.707 5.413 -9.672 1.00 94.56 107 ILE A C 1
ATOM 834 O O . ILE A 1 107 ? -7.003 5.215 -8.4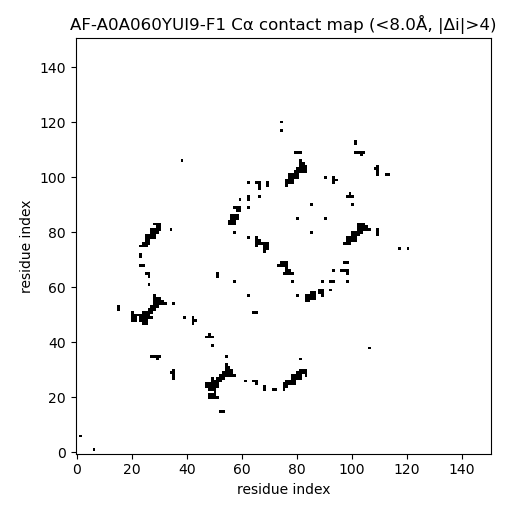96 1.00 94.56 107 ILE A O 1
ATOM 838 N N . TYR A 1 108 ? -7.624 5.745 -10.584 1.00 93.62 108 TYR A N 1
ATOM 839 C CA . TYR A 1 108 ? -9.032 5.975 -10.244 1.00 93.62 108 TYR A CA 1
ATOM 840 C C . TYR A 1 108 ? -9.719 4.726 -9.687 1.00 93.62 108 TYR A C 1
ATOM 842 O O . TYR A 1 108 ? -10.385 4.807 -8.664 1.00 93.62 108 TYR A O 1
ATOM 850 N N . HIS A 1 109 ? -9.492 3.551 -10.283 1.00 96.19 109 HIS A N 1
ATOM 851 C CA . HIS A 1 109 ? -10.070 2.304 -9.771 1.00 96.19 109 HIS A CA 1
ATOM 852 C C . HIS A 1 109 ? -9.533 1.955 -8.381 1.00 96.19 109 HIS A C 1
ATOM 854 O O . HIS A 1 109 ? -10.284 1.504 -7.516 1.00 96.19 109 HIS A O 1
ATOM 860 N N . LEU A 1 110 ? -8.236 2.192 -8.161 1.00 96.19 110 LEU A N 1
ATOM 861 C CA . LEU A 1 110 ? -7.601 1.980 -6.864 1.00 96.19 110 LEU A CA 1
ATOM 862 C C . LEU A 1 110 ? -8.231 2.877 -5.793 1.00 96.19 110 LEU A C 1
ATOM 864 O O . LEU A 1 110 ? -8.575 2.421 -4.701 1.00 96.19 110 LEU A O 1
ATOM 868 N N . PHE A 1 111 ? -8.403 4.153 -6.128 1.00 94.06 111 PHE A N 1
ATOM 869 C CA . PHE A 1 111 ? -8.953 5.142 -5.221 1.00 94.06 111 PHE A CA 1
ATOM 870 C C . PHE A 1 111 ? -10.445 4.947 -4.949 1.00 94.06 111 PHE A C 1
ATOM 872 O O . PHE A 1 111 ? -10.868 5.084 -3.802 1.00 94.06 111 PHE A O 1
ATOM 879 N N . ASP A 1 112 ? -11.236 4.596 -5.959 1.00 94.94 112 ASP A N 1
ATOM 880 C CA . ASP A 1 112 ? -12.668 4.337 -5.802 1.00 94.94 112 ASP A CA 1
ATOM 881 C C . ASP A 1 112 ? -12.899 3.130 -4.889 1.00 94.94 112 ASP A C 1
ATOM 883 O O . ASP A 1 112 ? -13.721 3.184 -3.970 1.00 94.94 112 ASP A O 1
ATOM 887 N N . ALA A 1 113 ? -12.118 2.059 -5.076 1.00 96.56 113 ALA A N 1
ATOM 888 C CA . ALA A 1 113 ? -12.167 0.884 -4.211 1.00 96.56 113 ALA A CA 1
ATOM 889 C C . ALA A 1 113 ? -11.818 1.233 -2.753 1.00 96.56 113 ALA A C 1
ATOM 891 O O . ALA A 1 113 ? -12.511 0.806 -1.824 1.00 96.56 113 ALA A O 1
ATOM 892 N N . PHE A 1 114 ? -10.783 2.052 -2.552 1.00 95.94 114 PHE A N 1
ATOM 893 C CA . PHE A 1 114 ? -10.380 2.525 -1.231 1.00 95.94 114 PHE A CA 1
ATOM 894 C C . PHE A 1 114 ? -11.423 3.448 -0.581 1.00 95.94 114 PHE A C 1
ATOM 896 O O . PHE A 1 114 ? -11.756 3.287 0.595 1.00 95.94 114 PHE A O 1
ATOM 903 N N . THR A 1 115 ? -11.969 4.401 -1.335 1.00 93.38 115 THR A N 1
ATOM 904 C CA . THR A 1 115 ? -12.954 5.368 -0.835 1.00 93.38 115 THR A CA 1
ATOM 905 C C . THR A 1 115 ? -14.233 4.660 -0.422 1.00 93.38 115 THR A C 1
ATOM 907 O O . THR A 1 115 ? -14.701 4.861 0.699 1.00 93.38 115 THR A O 1
ATOM 910 N N . LYS A 1 116 ? -14.718 3.732 -1.255 1.00 95.75 116 LYS A N 1
ATOM 911 C CA . LYS A 1 116 ? -15.863 2.884 -0.924 1.00 95.75 116 LYS A CA 1
ATOM 912 C C . LYS A 1 116 ? -15.640 2.122 0.382 1.00 95.75 116 LYS A C 1
ATOM 914 O O . LYS A 1 116 ? -16.500 2.135 1.258 1.00 95.75 116 LYS A O 1
ATOM 919 N N . TYR A 1 117 ? -14.463 1.517 0.557 1.00 95.00 117 TYR A N 1
ATOM 920 C CA . TYR A 1 117 ? -14.115 0.842 1.807 1.00 95.00 117 TYR A CA 1
ATOM 921 C C . TYR A 1 117 ? -14.161 1.783 3.017 1.00 95.00 117 TYR A C 1
ATOM 923 O O . TYR A 1 117 ? -14.720 1.417 4.050 1.00 95.00 117 TYR A O 1
ATOM 931 N N . ARG A 1 118 ? -13.608 2.996 2.905 1.00 91.19 118 ARG A N 1
ATOM 932 C CA . ARG A 1 118 ? -13.648 3.975 4.001 1.00 91.19 118 ARG A CA 1
ATOM 933 C C . ARG A 1 118 ? -15.065 4.410 4.345 1.00 91.19 118 ARG A C 1
ATOM 935 O O . ARG A 1 118 ? -15.384 4.569 5.524 1.00 91.19 118 ARG A O 1
ATOM 942 N N . GLU A 1 119 ? -15.908 4.613 3.340 1.00 92.19 119 GLU A N 1
ATOM 943 C CA . GLU A 1 119 ? -17.313 4.955 3.544 1.00 92.19 119 GLU A CA 1
ATOM 944 C C . GLU A 1 119 ? -18.069 3.829 4.250 1.00 92.19 119 GLU A C 1
ATOM 946 O O . GLU A 1 119 ? -18.776 4.086 5.227 1.00 92.19 119 GLU A O 1
ATOM 951 N N . ASP A 1 120 ? -17.874 2.588 3.808 1.00 91.88 120 ASP A N 1
ATOM 952 C CA . ASP A 1 120 ? -18.496 1.411 4.411 1.00 91.88 120 ASP A CA 1
ATOM 953 C C . ASP A 1 120 ? -17.999 1.193 5.849 1.00 91.88 120 ASP A C 1
ATOM 955 O O . ASP A 1 120 ? -18.805 0.962 6.752 1.00 91.88 120 ASP A O 1
ATOM 959 N N . TYR A 1 121 ? -16.697 1.370 6.101 1.00 89.62 121 TYR A N 1
ATOM 960 C CA . TYR A 1 121 ? -16.115 1.306 7.445 1.00 89.62 121 TYR A CA 1
ATOM 961 C C . TY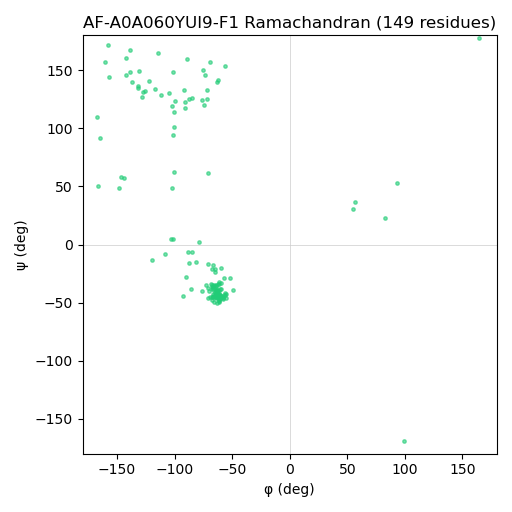R A 1 121 ? -16.724 2.362 8.378 1.00 89.62 121 TYR A C 1
ATOM 963 O O . TYR A 1 121 ? -17.107 2.067 9.513 1.00 89.62 121 TYR A O 1
ATOM 971 N N . LYS A 1 122 ? -16.872 3.601 7.890 1.00 88.81 122 LYS A N 1
ATOM 972 C CA . LYS A 1 122 ? -17.481 4.696 8.652 1.00 88.81 122 LYS A CA 1
ATOM 973 C C . LYS A 1 122 ? -18.948 4.412 8.977 1.00 88.81 122 LYS A C 1
ATOM 975 O O . LYS A 1 122 ? -19.363 4.661 10.107 1.00 88.81 122 LYS A O 1
ATOM 980 N N . LYS A 1 123 ? -19.722 3.894 8.017 1.00 90.38 123 LYS A N 1
ATOM 981 C CA . LYS A 1 123 ? -21.128 3.511 8.229 1.00 90.38 123 LYS A CA 1
ATOM 982 C C . LYS A 1 123 ? -21.247 2.391 9.261 1.00 90.38 123 LYS A C 1
ATOM 984 O O . LYS A 1 123 ? -21.954 2.565 10.247 1.00 90.38 123 LYS A O 1
ATOM 989 N N . ALA A 1 124 ? -20.475 1.315 9.103 1.00 88.50 124 ALA A N 1
ATOM 990 C CA . ALA A 1 124 ? -20.479 0.185 10.030 1.00 88.50 124 ALA A CA 1
ATOM 991 C C . ALA A 1 124 ? -20.167 0.619 11.469 1.00 88.50 124 ALA A C 1
ATOM 993 O O . ALA A 1 124 ? -20.874 0.235 12.401 1.00 88.50 124 ALA A O 1
ATOM 994 N N . LYS A 1 125 ? -19.168 1.493 11.654 1.00 84.06 125 LYS A N 1
ATOM 995 C CA . LYS A 1 125 ? -18.870 2.058 12.975 1.00 84.06 125 LYS A CA 1
ATOM 996 C C . LYS A 1 125 ? -20.024 2.895 13.521 1.00 84.06 125 LYS A C 1
ATOM 998 O O . LYS A 1 125 ? -20.364 2.755 14.690 1.00 84.06 125 LYS A O 1
ATOM 1003 N N . GLN A 1 126 ? -20.651 3.743 12.707 1.00 82.19 126 GLN A N 1
ATOM 1004 C CA . GLN A 1 126 ? -21.798 4.545 13.148 1.00 82.19 126 GLN A CA 1
ATOM 1005 C C . GLN A 1 126 ? -22.989 3.688 13.590 1.00 82.19 126 GLN A C 1
A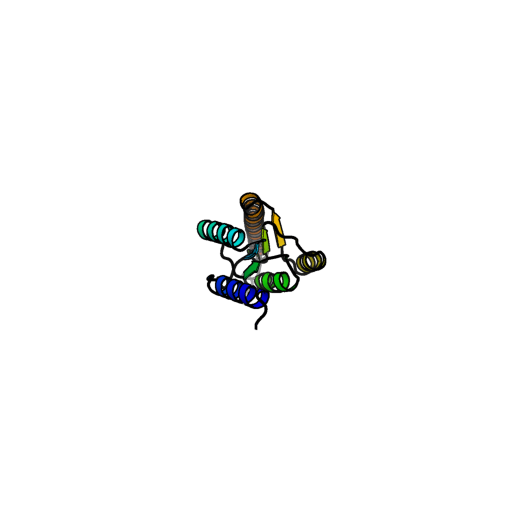TOM 1007 O O . GLN A 1 126 ? -23.639 4.028 14.579 1.00 82.19 126 GLN A O 1
ATOM 1012 N N . ASP A 1 127 ? -23.276 2.596 12.886 1.00 81.94 127 ASP A N 1
ATOM 1013 C CA . ASP A 1 127 ? -24.379 1.701 13.238 1.00 81.94 127 ASP A CA 1
ATOM 1014 C C . ASP A 1 127 ? -24.083 0.905 14.518 1.00 81.94 127 ASP A C 1
ATOM 1016 O O . ASP A 1 127 ? -24.964 0.779 15.372 1.00 81.94 127 ASP A O 1
ATOM 1020 N N . GLU A 1 128 ? -22.828 0.487 14.724 1.00 75.12 128 GLU A N 1
ATOM 1021 C CA . GLU A 1 128 ? -22.357 -0.101 15.986 1.00 75.12 128 GLU A CA 1
ATOM 1022 C C . GLU A 1 128 ? -22.579 0.866 17.167 1.00 75.12 128 GLU A C 1
ATOM 1024 O O . GLU A 1 128 ? -23.178 0.495 18.178 1.00 75.12 128 GLU A O 1
ATOM 1029 N N . PHE A 1 129 ? -22.210 2.146 17.016 1.00 70.81 129 PHE A N 1
ATOM 1030 C CA . PHE A 1 129 ? -22.440 3.164 18.050 1.00 70.81 129 PHE A CA 1
ATOM 1031 C C . PHE A 1 129 ? -23.930 3.409 18.338 1.00 70.81 129 PHE A C 1
ATOM 1033 O O . PHE A 1 129 ? -24.319 3.542 19.500 1.00 70.81 129 PHE A O 1
ATOM 1040 N N . LYS A 1 130 ? -24.790 3.453 17.312 1.00 67.75 130 LYS A N 1
ATOM 1041 C CA . LYS A 1 130 ? -26.245 3.622 17.502 1.00 67.75 130 LYS A CA 1
ATOM 1042 C C . LYS A 1 130 ? -26.862 2.436 18.241 1.00 67.75 130 LYS A C 1
ATOM 1044 O O . LYS A 1 130 ? -27.717 2.635 19.109 1.00 67.75 130 LYS A O 1
ATOM 1049 N N . TYR A 1 131 ? -26.430 1.219 17.919 1.00 62.53 131 TYR A N 1
ATOM 1050 C CA . TYR A 1 131 ? -26.901 0.005 18.578 1.00 62.53 131 TYR A CA 1
ATOM 1051 C C . TYR A 1 131 ? -26.490 -0.033 20.055 1.00 62.53 131 TYR A C 1
ATOM 1053 O O . TY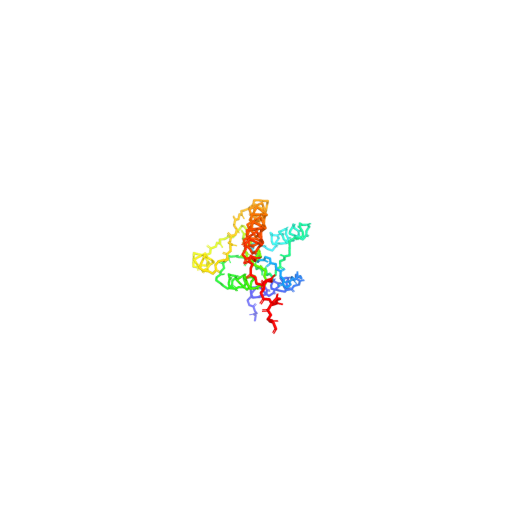R A 1 131 ? -27.330 -0.285 20.920 1.00 62.53 131 TYR A O 1
ATOM 1061 N N . VAL A 1 132 ? -25.230 0.293 20.366 1.00 65.56 132 VAL A N 1
ATOM 1062 C CA . VAL A 1 132 ? -24.741 0.333 21.754 1.00 65.56 132 VAL A CA 1
ATOM 1063 C C . VAL A 1 132 ? -25.456 1.415 22.564 1.00 65.56 132 VAL A C 1
ATOM 1065 O O . VAL A 1 132 ? -25.891 1.135 23.681 1.00 65.56 132 VAL A O 1
ATOM 1068 N N . ASN A 1 133 ? -25.650 2.619 22.013 1.00 59.28 133 ASN A N 1
ATOM 1069 C CA . ASN A 1 133 ? -26.333 3.712 22.718 1.00 59.28 133 ASN A CA 1
ATOM 1070 C C . ASN A 1 133 ? -27.817 3.426 22.978 1.00 59.28 133 ASN A C 1
ATOM 1072 O O . ASN A 1 133 ? -28.340 3.790 24.030 1.00 59.28 133 ASN A O 1
ATOM 1076 N N . THR A 1 134 ? -28.507 2.767 22.045 1.00 56.44 134 THR A N 1
ATOM 1077 C CA . THR A 1 134 ? -29.896 2.347 22.274 1.00 56.44 134 THR A CA 1
ATOM 1078 C C . THR A 1 134 ? -29.962 1.239 23.326 1.00 56.44 134 THR A C 1
ATOM 1080 O O . THR A 1 134 ? -30.736 1.357 24.270 1.00 56.44 134 THR A O 1
ATOM 1083 N N . HIS A 1 135 ? -29.099 0.223 23.265 1.00 53.44 135 HIS A N 1
ATOM 1084 C CA . HIS A 1 135 ? -29.111 -0.875 24.242 1.00 53.44 135 HIS A CA 1
ATOM 1085 C C . HIS A 1 135 ? -28.692 -0.446 25.651 1.00 53.44 135 HIS A C 1
ATOM 1087 O O . HIS A 1 135 ? -29.300 -0.884 26.624 1.00 53.44 135 HIS A O 1
ATOM 1093 N N . THR A 1 136 ? -27.714 0.451 25.792 1.00 51.00 136 THR A N 1
ATOM 1094 C CA . THR A 1 136 ? -27.369 1.004 27.112 1.00 51.00 136 THR A CA 1
ATOM 1095 C C . THR A 1 136 ? -28.496 1.857 27.680 1.00 51.00 136 THR A C 1
ATOM 1097 O O . THR A 1 136 ? -28.776 1.724 28.864 1.00 51.00 136 THR A O 1
ATOM 1100 N N . HIS A 1 137 ? -29.213 2.647 26.871 1.00 48.41 137 HIS A N 1
ATOM 1101 C CA . HIS A 1 137 ? -30.360 3.428 27.352 1.00 48.41 137 HIS A CA 1
ATOM 1102 C C . HIS A 1 137 ? -31.524 2.547 27.854 1.00 48.41 137 HIS A C 1
ATOM 1104 O O . HIS A 1 137 ? -32.155 2.886 28.851 1.00 48.41 137 HIS A O 1
ATOM 1110 N N . TYR A 1 138 ? -31.759 1.382 27.236 1.00 50.16 138 TYR A N 1
ATOM 1111 C CA . TYR A 1 138 ? -32.768 0.408 27.685 1.00 50.16 138 TYR A CA 1
ATOM 1112 C C . TYR A 1 138 ? -32.284 -0.559 28.788 1.00 50.16 138 TYR A C 1
ATOM 1114 O O . TYR A 1 138 ? -33.105 -1.289 29.340 1.00 50.16 138 TYR A O 1
ATOM 1122 N N . MET A 1 139 ? -30.995 -0.552 29.158 1.00 44.00 139 MET A N 1
ATOM 1123 C CA . MET A 1 139 ? -30.447 -1.338 30.281 1.00 44.00 139 MET A CA 1
ATOM 1124 C C . MET A 1 139 ? -30.199 -0.531 31.568 1.00 44.00 139 MET A C 1
ATOM 1126 O O . MET A 1 139 ? -29.723 -1.102 32.548 1.00 44.00 139 MET A O 1
ATOM 1130 N N . ILE A 1 140 ? -30.578 0.753 31.627 1.00 49.41 140 ILE A N 1
ATOM 1131 C CA . ILE A 1 140 ? -30.670 1.496 32.899 1.00 49.41 140 ILE A CA 1
ATOM 1132 C C . ILE A 1 140 ? -32.119 1.645 33.415 1.00 49.41 140 ILE A C 1
ATOM 1134 O O . ILE A 1 140 ? -32.503 2.747 33.806 1.00 49.41 140 ILE A O 1
ATOM 1138 N N . PRO A 1 141 ? -32.972 0.605 33.497 1.00 47.00 141 PRO A N 1
ATOM 1139 C CA . PRO A 1 141 ? -34.056 0.642 34.455 1.00 47.00 141 PRO A CA 1
ATOM 1140 C C . PRO A 1 141 ? -33.544 0.080 35.794 1.00 47.00 141 PRO A C 1
ATOM 1142 O O . PRO A 1 141 ? -33.142 -1.077 35.890 1.00 47.00 141 PRO A O 1
ATOM 1145 N N . THR A 1 142 ? -33.694 0.868 36.864 1.00 48.66 142 THR A N 1
ATOM 1146 C CA . THR A 1 142 ? -33.827 0.400 38.268 1.00 48.66 142 THR A CA 1
ATOM 1147 C C . THR A 1 142 ? -32.584 0.285 39.176 1.00 48.66 142 THR A C 1
ATOM 1149 O O . THR A 1 142 ? -32.420 -0.721 39.858 1.00 48.66 142 THR A O 1
ATOM 1152 N N . ILE A 1 143 ? -31.763 1.336 39.334 1.00 46.84 143 ILE A N 1
ATOM 1153 C CA . ILE A 1 143 ? -30.960 1.485 40.584 1.00 46.84 143 ILE A CA 1
ATOM 1154 C C . ILE A 1 143 ? -31.272 2.775 41.369 1.00 46.84 143 ILE A C 1
ATOM 1156 O O . ILE A 1 143 ? -31.003 2.849 42.565 1.00 46.84 143 ILE A O 1
ATOM 1160 N N . THR A 1 144 ? -31.979 3.750 40.797 1.00 48.88 144 THR A N 1
ATOM 1161 C CA . THR A 1 144 ? -32.332 4.982 41.527 1.00 48.88 144 THR A CA 1
ATOM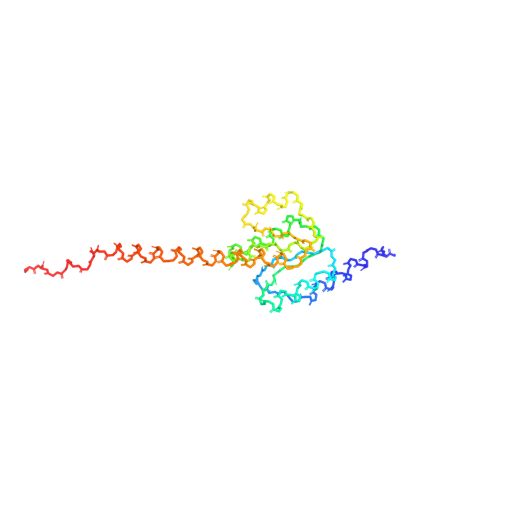 1162 C C . THR A 1 144 ? -33.772 4.970 42.040 1.00 48.88 144 THR A C 1
ATOM 1164 O O . THR A 1 144 ? -34.552 5.809 41.613 1.00 48.88 144 THR A O 1
ATOM 1167 N N . LEU A 1 145 ? -34.159 4.039 42.929 1.00 47.06 145 LEU A N 1
ATOM 1168 C CA . LEU A 1 145 ? -35.347 4.247 43.785 1.00 47.06 145 LEU A CA 1
ATOM 1169 C C . LEU A 1 145 ? -35.491 3.269 44.973 1.00 47.06 145 LEU A C 1
ATOM 1171 O O . LEU A 1 145 ? -36.554 2.697 45.161 1.00 47.06 145 LEU A O 1
ATOM 1175 N N . PHE A 1 146 ? -34.470 3.059 45.809 1.00 45.12 146 PHE A N 1
ATOM 1176 C CA . PHE A 1 146 ? -34.683 2.359 47.094 1.00 45.12 146 PHE A CA 1
ATOM 1177 C C . PHE A 1 146 ? -33.765 2.881 48.212 1.00 45.12 146 PHE A C 1
ATOM 1179 O O . PHE A 1 146 ? -32.993 2.148 48.811 1.00 45.12 146 PHE A O 1
ATOM 1186 N N . CYS A 1 147 ? -33.858 4.179 48.509 1.00 40.75 147 CYS A N 1
ATOM 1187 C CA . CYS A 1 147 ? -33.350 4.765 49.757 1.00 40.75 147 CYS A CA 1
ATOM 1188 C C . CYS A 1 147 ? -34.297 5.882 50.225 1.00 40.75 147 CYS A C 1
ATOM 1190 O O . CYS A 1 147 ? -33.910 7.035 50.346 1.00 40.75 147 CYS A O 1
ATOM 1192 N N . CYS A 1 148 ? -35.579 5.560 50.424 1.00 44.91 148 CYS A N 1
ATOM 1193 C CA . CYS A 1 148 ? -36.530 6.490 51.041 1.00 44.91 148 CYS A CA 1
ATOM 1194 C C . CYS A 1 148 ? -37.611 5.753 51.847 1.00 44.91 148 CYS A C 1
ATOM 1196 O O . CYS A 1 148 ? -38.797 6.005 51.679 1.00 44.91 148 CYS A O 1
ATOM 1198 N N . HIS A 1 149 ? -37.217 4.817 52.714 1.00 46.19 149 HIS A N 1
ATOM 1199 C CA . HIS A 1 149 ? -38.023 4.474 53.890 1.00 46.19 149 HIS A CA 1
ATOM 1200 C C . HIS A 1 149 ? -37.218 3.624 54.876 1.00 46.19 149 HIS A C 1
ATOM 1202 O O . HIS A 1 149 ? -36.962 2.445 54.635 1.00 46.19 149 HIS A O 1
ATOM 1208 N N . ARG A 1 150 ? -36.871 4.207 56.022 1.00 37.72 150 ARG A N 1
ATOM 1209 C CA . ARG A 1 150 ? -36.919 3.486 57.295 1.00 37.72 150 ARG A CA 1
ATOM 1210 C C . ARG A 1 150 ? -37.530 4.408 58.354 1.00 37.72 150 ARG A C 1
ATOM 1212 O O . ARG A 1 150 ? -37.252 5.605 58.286 1.00 37.72 150 ARG A O 1
ATOM 1219 N N . PRO A 1 151 ? -38.390 3.855 59.226 1.00 59.00 151 PRO A N 1
ATOM 1220 C CA . PRO A 1 151 ? -39.111 4.593 60.259 1.00 59.00 151 PRO A CA 1
ATOM 1221 C C . PRO A 1 151 ? -38.196 5.076 61.386 1.00 59.00 151 PRO A C 1
ATOM 1223 O O . PRO A 1 151 ? -37.109 4.476 61.566 1.00 59.00 151 PRO A O 1
#

Solvent-accessible surface area (backbone atoms only — not comparable to full-atom values): 8516 Å² total; per-residue (Å²): 131,82,59,72,67,60,54,54,54,48,54,52,51,53,57,59,69,68,56,86,65,40,97,64,33,28,24,40,30,10,57,43,69,71,57,36,53,55,48,53,52,52,32,54,78,68,71,48,53,39,42,43,74,56,72,37,63,46,42,54,72,56,44,60,58,23,43,55,24,55,81,75,45,56,90,25,13,22,37,45,27,37,59,38,56,67,40,68,74,24,50,56,48,19,64,74,73,66,29,47,77,42,71,33,84,43,72,66,61,36,47,51,58,50,52,52,50,49,53,51,52,52,50,54,52,51,52,53,53,53,53,52,56,53,51,53,64,72,65,69,79,84,82,91,84,84,87,85,84,81,136

pLDDT: mean 87.42, std 16.68, range [37.72, 98.62]

Sequence (151 aa):
MIPLQDELVRELKQTLNSIKLEEKGVYVQASTLGSLEALLEFLRVSKVPYAGINIGPVHKKDVMKASTMLEHDPQYATILAFDVKVERDSQEMADSLGVRVFSAEIIYHLFDAFTKYREDYKKAKQDEFKYVNTHTHYMIPTITLFCCHRP